Protein AF-A0A3M2B6K1-F1 (afdb_monomer)

Nearest PDB structures (foldseek):
  7f0k-assembly1_B  TM=5.383E-01  e=3.881E+00  Trypanosoma brucei gambiense DAL972

Mean predicted aligned error: 4.68 Å

Radius of gyration: 19.32 Å; Cα contacts (8 Å, |Δi|>4): 31; chains: 1; bounding box: 40×13×56 Å

Foldseek 3Di:
DVVVLVCLQCVLVVVLVVLVVVLVVLVVVLVVCVVPDDPVVDPDPVVVVCVNCPSVVSNVVSVVCSVVSVVVSVVVNVVVVVVD

Structure (mmCIF, N/CA/C/O backbone):
data_AF-A0A3M2B6K1-F1
#
_entry.id   AF-A0A3M2B6K1-F1
#
loop_
_atom_site.group_PDB
_atom_site.id
_atom_site.type_symbol
_atom_site.label_atom_id
_atom_site.label_alt_id
_atom_site.label_comp_id
_atom_site.label_asym_id
_atom_site.label_entity_id
_atom_site.label_seq_id
_atom_site.pdbx_PDB_ins_code
_atom_site.Cartn_x
_atom_site.Cartn_y
_atom_site.Cartn_z
_atom_site.occupancy
_atom_site.B_iso_or_equiv
_atom_site.auth_seq_id
_atom_site.auth_comp_id
_atom_site.auth_asym_id
_atom_site.auth_atom_id
_atom_site.pdbx_PDB_model_num
ATOM 1 N N . MET A 1 1 ? 16.540 -3.143 -26.963 1.00 65.69 1 MET A N 1
ATOM 2 C CA . MET A 1 1 ? 16.468 -2.263 -25.780 1.00 65.69 1 MET A CA 1
ATOM 3 C C . MET A 1 1 ? 15.020 -1.866 -25.480 1.00 65.69 1 MET A C 1
ATOM 5 O O . MET A 1 1 ? 14.633 -1.913 -24.318 1.00 65.69 1 MET A O 1
ATOM 9 N N . GLU A 1 2 ? 14.171 -1.713 -26.501 1.00 73.56 2 GLU A N 1
ATOM 10 C CA . GLU A 1 2 ? 12.709 -1.538 -26.363 1.00 73.56 2 GLU A CA 1
ATOM 11 C C . GLU A 1 2 ? 11.986 -2.538 -25.433 1.00 73.56 2 GLU A C 1
ATOM 13 O O . GLU A 1 2 ? 11.183 -2.130 -24.595 1.00 73.56 2 GLU A O 1
ATOM 18 N N . HIS A 1 3 ? 12.287 -3.843 -25.508 1.00 80.06 3 HIS A N 1
ATOM 19 C CA . HIS A 1 3 ? 11.664 -4.839 -24.618 1.00 80.06 3 HIS A CA 1
ATOM 20 C C . HIS A 1 3 ? 12.005 -4.626 -23.137 1.00 80.06 3 HIS A C 1
ATOM 22 O O . HIS A 1 3 ? 11.177 -4.902 -22.271 1.00 80.06 3 HIS A O 1
ATOM 28 N N . LEU A 1 4 ? 13.210 -4.127 -22.842 1.00 82.31 4 LEU A N 1
ATOM 29 C CA . LEU A 1 4 ? 13.654 -3.856 -21.476 1.00 82.31 4 LEU A CA 1
ATOM 30 C C . LEU A 1 4 ? 12.951 -2.613 -20.918 1.00 82.31 4 LEU A C 1
ATOM 32 O O . LEU A 1 4 ? 12.501 -2.630 -19.776 1.00 82.31 4 LEU A O 1
ATOM 36 N N . ARG A 1 5 ? 12.785 -1.574 -21.745 1.00 82.75 5 ARG A N 1
ATOM 37 C CA . ARG A 1 5 ? 12.011 -0.371 -21.407 1.00 82.75 5 ARG A CA 1
ATOM 38 C C . ARG A 1 5 ? 10.553 -0.707 -21.112 1.00 82.75 5 ARG A C 1
ATOM 40 O O . ARG A 1 5 ? 10.051 -0.357 -20.050 1.00 82.75 5 ARG A O 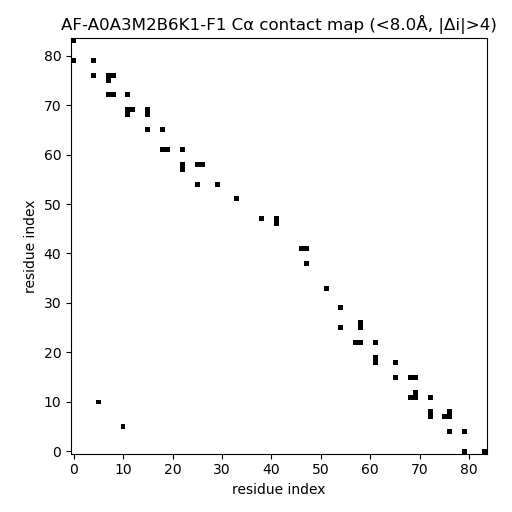1
ATOM 47 N N . ALA A 1 6 ? 9.914 -1.479 -21.990 1.00 85.62 6 ALA A N 1
ATOM 48 C CA . ALA A 1 6 ? 8.541 -1.927 -21.781 1.00 85.62 6 ALA A CA 1
ATOM 49 C C . ALA A 1 6 ? 8.398 -2.765 -20.498 1.00 85.62 6 ALA A C 1
ATOM 51 O O . ALA A 1 6 ? 7.454 -2.572 -19.736 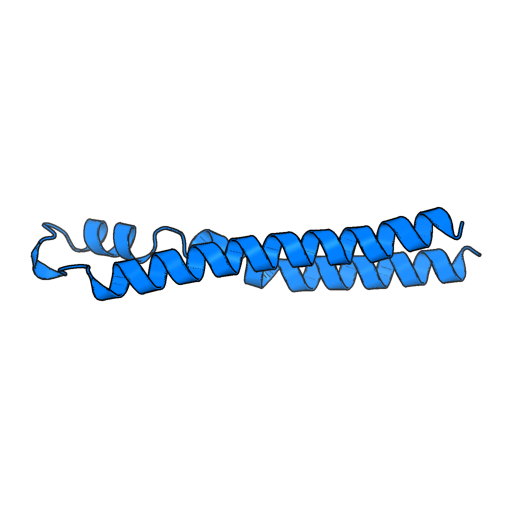1.00 85.62 6 ALA A O 1
ATOM 52 N N . LEU A 1 7 ? 9.347 -3.667 -20.220 1.00 89.19 7 LEU A N 1
ATOM 53 C CA . LEU A 1 7 ? 9.341 -4.466 -18.993 1.00 89.19 7 LEU A CA 1
ATOM 54 C C . LEU A 1 7 ? 9.433 -3.590 -17.735 1.00 89.19 7 LEU A C 1
ATOM 56 O O . LEU A 1 7 ? 8.716 -3.843 -16.770 1.00 89.19 7 LEU A O 1
ATOM 60 N N . VAL A 1 8 ? 10.294 -2.569 -17.737 1.00 90.00 8 VAL A N 1
ATOM 61 C CA . VAL A 1 8 ? 10.437 -1.640 -16.606 1.00 90.00 8 VAL A CA 1
ATOM 62 C C . VAL A 1 8 ? 9.161 -0.823 -16.410 1.00 90.00 8 VAL A C 1
ATOM 64 O O . VAL A 1 8 ? 8.634 -0.796 -15.297 1.00 90.00 8 VAL A O 1
ATOM 67 N N . ASP A 1 9 ? 8.626 -0.224 -17.474 1.00 88.69 9 ASP A N 1
ATOM 68 C CA . ASP A 1 9 ? 7.433 0.624 -17.397 1.00 88.69 9 ASP A CA 1
ATOM 69 C C . ASP A 1 9 ? 6.213 -0.179 -16.917 1.00 88.69 9 ASP A C 1
ATOM 71 O O . ASP A 1 9 ? 5.581 0.160 -15.910 1.00 88.69 9 ASP A O 1
ATOM 75 N N . TYR A 1 10 ? 5.910 -1.301 -17.580 1.00 93.94 10 TYR A N 1
ATOM 76 C CA . TYR A 1 10 ? 4.777 -2.149 -17.204 1.00 93.94 10 TYR A CA 1
ATOM 77 C C . TYR A 1 10 ? 5.003 -2.883 -15.881 1.00 93.94 10 TYR A C 1
ATOM 79 O O . TYR A 1 10 ? 4.041 -3.120 -15.149 1.00 93.94 10 TYR A O 1
ATOM 87 N N . GLY A 1 11 ? 6.249 -3.212 -15.538 1.00 95.00 11 GLY A N 1
ATOM 88 C CA . GLY A 1 11 ? 6.600 -3.846 -14.270 1.00 95.00 11 GLY A CA 1
ATOM 89 C C . GLY A 1 11 ? 6.338 -2.927 -13.081 1.00 95.00 11 GLY A C 1
ATOM 90 O O . GLY A 1 11 ? 5.675 -3.331 -12.125 1.00 95.00 11 GLY A O 1
ATOM 91 N N . VAL A 1 12 ? 6.790 -1.671 -13.155 1.00 95.69 12 VAL A N 1
ATOM 92 C CA . VAL A 1 12 ? 6.569 -0.677 -12.093 1.00 95.69 12 VAL A CA 1
ATOM 93 C C . VAL A 1 12 ? 5.085 -0.350 -11.959 1.00 95.69 12 VAL A C 1
ATOM 95 O O . VAL A 1 12 ? 4.556 -0.375 -10.846 1.00 95.69 12 VAL A O 1
ATOM 98 N N . ILE A 1 13 ? 4.386 -0.105 -13.072 1.00 95.38 13 ILE A N 1
ATOM 99 C CA . ILE A 1 13 ? 2.942 0.174 -13.057 1.00 95.38 13 ILE A CA 1
ATOM 100 C C . ILE A 1 13 ? 2.165 -1.023 -12.496 1.00 95.38 13 ILE A C 1
ATOM 102 O O . ILE A 1 13 ? 1.310 -0.847 -11.628 1.00 95.38 13 ILE A O 1
ATOM 106 N N . GLY A 1 14 ? 2.477 -2.242 -12.944 1.00 96.62 14 GLY A N 1
ATOM 107 C CA . GLY A 1 14 ? 1.831 -3.464 -12.469 1.00 96.62 14 GLY A CA 1
ATOM 108 C C . GLY A 1 14 ? 2.052 -3.698 -10.975 1.00 96.62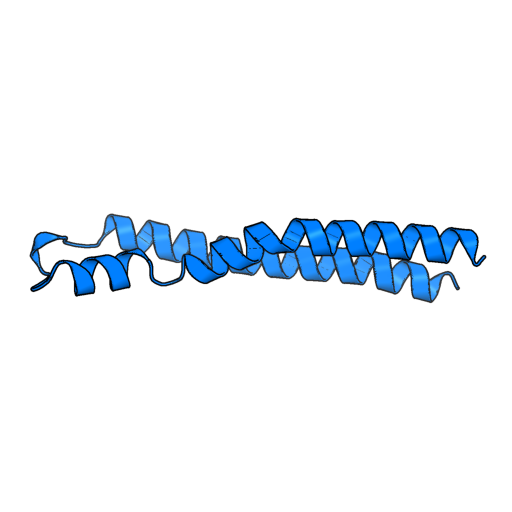 14 GLY A C 1
ATOM 109 O O . GLY A 1 14 ? 1.111 -4.028 -10.251 1.00 96.62 14 GLY A O 1
ATOM 110 N N . PHE A 1 15 ? 3.268 -3.457 -10.484 1.00 96.38 15 PHE A N 1
ATOM 111 C CA . PHE A 1 15 ? 3.577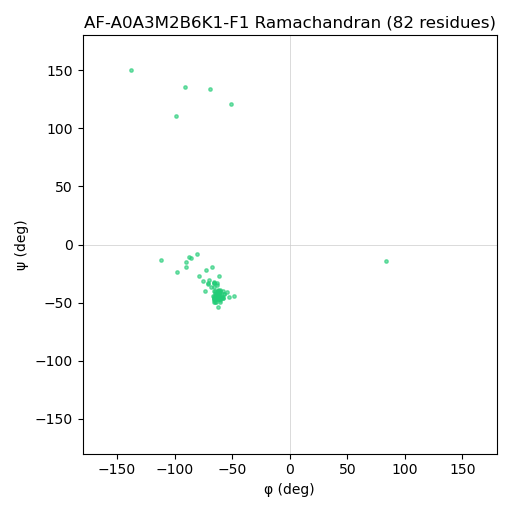 -3.578 -9.062 1.00 96.38 15 PHE A CA 1
ATOM 112 C C . PHE A 1 15 ? 2.851 -2.522 -8.218 1.00 96.38 15 PHE A C 1
ATOM 114 O O . PHE A 1 15 ? 2.254 -2.856 -7.194 1.00 96.38 15 PHE A O 1
ATOM 121 N N . LEU A 1 16 ? 2.821 -1.261 -8.661 1.00 96.50 16 LEU A N 1
ATOM 122 C CA . LEU A 1 16 ? 2.061 -0.202 -7.990 1.00 96.50 16 LEU A CA 1
ATOM 123 C C . LEU A 1 16 ? 0.558 -0.492 -7.979 1.00 96.50 16 LEU A C 1
ATOM 125 O O . LEU A 1 16 ? -0.104 -0.277 -6.963 1.00 96.50 16 LEU A O 1
ATOM 129 N N . PHE A 1 17 ? 0.019 -1.024 -9.075 1.00 97.19 17 PHE A N 1
ATOM 130 C CA . PHE A 1 17 ? -1.377 -1.444 -9.148 1.00 97.19 17 PHE A CA 1
ATOM 131 C C . PHE A 1 17 ? -1.679 -2.567 -8.148 1.00 97.19 17 PHE A C 1
ATOM 133 O O . PHE A 1 17 ? -2.667 -2.497 -7.417 1.00 97.19 17 PHE A O 1
ATOM 140 N N . PHE A 1 18 ? -0.796 -3.564 -8.049 1.00 97.00 18 PHE A N 1
ATOM 141 C CA . PHE A 1 18 ? -0.914 -4.638 -7.065 1.00 97.00 18 PHE A CA 1
ATOM 142 C C . PHE A 1 18 ? -0.888 -4.112 -5.620 1.00 97.00 18 PHE A C 1
ATOM 144 O O . PHE A 1 18 ? -1.750 -4.469 -4.814 1.00 97.00 18 PHE A O 1
ATOM 151 N N . LEU A 1 19 ? 0.051 -3.217 -5.294 1.00 96.00 19 LEU A N 1
ATOM 152 C CA . LEU A 1 19 ? 0.123 -2.586 -3.973 1.00 96.00 19 LEU A CA 1
ATOM 153 C C . LEU A 1 19 ? -1.121 -1.742 -3.660 1.00 96.00 19 LEU A C 1
ATOM 155 O O . LEU A 1 19 ? -1.620 -1.780 -2.533 1.00 96.00 19 LEU A O 1
ATOM 159 N N . SER A 1 20 ? -1.644 -1.016 -4.651 1.00 95.56 20 SER A N 1
ATOM 160 C CA . SER A 1 20 ? -2.885 -0.244 -4.535 1.00 95.56 20 SER A CA 1
ATOM 161 C C . SER A 1 20 ? -4.069 -1.151 -4.206 1.00 95.56 20 SER A C 1
ATOM 163 O O . SER A 1 20 ? -4.789 -0.901 -3.239 1.00 95.56 20 SER A O 1
ATOM 165 N N . PHE A 1 21 ? -4.217 -2.261 -4.934 1.00 97.00 21 PHE A N 1
ATOM 166 C CA . PHE A 1 21 ? -5.261 -3.248 -4.673 1.00 97.00 21 PHE A CA 1
ATOM 167 C C . PHE A 1 21 ? -5.162 -3.828 -3.255 1.00 97.00 21 PHE A C 1
ATOM 169 O O . PHE A 1 21 ? -6.164 -3.896 -2.540 1.00 97.00 21 PHE A O 1
ATOM 176 N N . LEU A 1 22 ? -3.954 -4.190 -2.812 1.00 95.12 22 LEU A N 1
ATOM 177 C CA . LEU A 1 22 ? -3.726 -4.746 -1.478 1.00 95.12 22 LEU A CA 1
ATOM 178 C C . LEU A 1 22 ? -4.053 -3.733 -0.367 1.00 95.12 22 LEU A C 1
ATOM 180 O O . LEU A 1 22 ? -4.720 -4.073 0.613 1.00 95.12 22 LEU A O 1
ATOM 184 N N . SER A 1 23 ? -3.621 -2.481 -0.537 1.00 95.19 23 SER A N 1
ATOM 185 C CA . SER A 1 23 ? -3.912 -1.381 0.388 1.00 95.19 23 SER A CA 1
ATOM 186 C C . SER A 1 23 ? -5.412 -1.081 0.457 1.00 95.19 23 SER A C 1
ATOM 188 O O . SER A 1 23 ? -5.977 -0.930 1.544 1.00 95.19 23 SER A O 1
ATOM 190 N N . PHE A 1 24 ? -6.091 -1.073 -0.691 1.00 95.88 24 PHE A N 1
ATOM 191 C CA . PHE A 1 24 ? -7.528 -0.839 -0.781 1.00 95.88 24 PHE A CA 1
ATOM 192 C C . PHE A 1 24 ? -8.339 -1.958 -0.115 1.00 95.88 24 PHE A C 1
ATOM 194 O O . PHE A 1 24 ? -9.217 -1.677 0.702 1.00 95.88 24 PHE A O 1
ATOM 201 N N . ALA A 1 25 ? -7.998 -3.223 -0.377 1.00 95.25 25 ALA A N 1
ATOM 202 C CA . ALA A 1 25 ? -8.642 -4.371 0.258 1.00 95.25 25 ALA A CA 1
ATOM 203 C C . ALA A 1 25 ? -8.519 -4.315 1.791 1.00 95.25 25 ALA A C 1
ATOM 205 O O . ALA A 1 25 ? -9.516 -4.453 2.504 1.00 95.25 25 ALA A O 1
ATOM 206 N N . ARG A 1 26 ? -7.316 -4.023 2.309 1.00 94.75 26 ARG A N 1
ATOM 207 C CA . ARG A 1 26 ? -7.094 -3.855 3.757 1.00 94.75 26 ARG A CA 1
ATOM 208 C C . ARG A 1 26 ? -7.815 -2.639 4.332 1.00 94.75 26 ARG A C 1
ATOM 210 O O . ARG A 1 26 ? -8.295 -2.700 5.461 1.00 94.75 26 ARG A O 1
ATOM 217 N N . SER A 1 27 ? -7.956 -1.564 3.561 1.00 94.62 27 SER A N 1
ATOM 218 C CA . SER A 1 27 ? -8.717 -0.380 3.976 1.00 94.62 27 SER A CA 1
ATOM 219 C C . SER A 1 27 ? -10.209 -0.687 4.148 1.00 94.62 27 SER A C 1
ATOM 221 O O . SER A 1 27 ? -10.817 -0.242 5.123 1.00 94.62 27 SER A O 1
ATOM 223 N N . ILE A 1 28 ? -10.798 -1.494 3.257 1.00 95.88 28 ILE A N 1
ATOM 224 C CA . ILE A 1 28 ? -12.200 -1.931 3.370 1.00 95.88 28 ILE A CA 1
ATOM 225 C C . ILE A 1 28 ? -12.402 -2.806 4.609 1.00 95.88 28 ILE A C 1
ATOM 227 O O . ILE A 1 28 ? -13.311 -2.539 5.399 1.00 95.88 28 ILE A O 1
ATOM 231 N N . GLU A 1 29 ? -11.547 -3.816 4.803 1.00 94.19 29 GLU A N 1
ATOM 232 C CA . GLU A 1 29 ? -11.582 -4.690 5.985 1.00 94.19 29 GLU A CA 1
ATOM 233 C C . GLU A 1 29 ? -11.569 -3.854 7.272 1.00 94.19 29 GLU A C 1
ATOM 235 O O . GLU A 1 29 ? -12.395 -4.045 8.172 1.00 94.19 29 GLU A O 1
ATOM 240 N N . ARG A 1 30 ? -10.690 -2.845 7.319 1.00 92.94 30 ARG A N 1
ATOM 241 C CA . ARG A 1 30 ? -10.580 -1.952 8.468 1.00 92.94 30 ARG A CA 1
ATOM 242 C C . ARG A 1 30 ? -11.809 -1.098 8.702 1.00 92.94 30 ARG A C 1
ATOM 244 O O . ARG A 1 30 ? -12.248 -0.986 9.848 1.00 92.94 30 ARG A O 1
ATOM 251 N N . TRP A 1 31 ? -12.375 -0.517 7.649 1.00 93.50 31 TRP A N 1
ATOM 252 C CA . TRP A 1 31 ? -13.596 0.274 7.768 1.00 93.50 31 TRP A CA 1
ATOM 253 C C . TRP A 1 31 ? -14.744 -0.579 8.320 1.00 93.50 31 TRP A C 1
ATOM 255 O O . TRP A 1 31 ? -15.438 -0.169 9.253 1.00 93.50 31 TRP A O 1
ATOM 265 N N . MET A 1 32 ? -14.918 -1.799 7.808 1.00 93.69 32 MET A N 1
ATOM 266 C CA . MET A 1 32 ? -15.952 -2.713 8.299 1.00 93.69 32 MET A CA 1
ATOM 267 C C . MET A 1 32 ? -15.757 -3.079 9.772 1.00 93.69 32 MET A C 1
ATOM 269 O O . MET A 1 32 ? -16.737 -3.113 10.517 1.00 93.69 32 MET A O 1
ATOM 273 N N . TYR A 1 33 ? -14.516 -3.309 10.205 1.00 92.81 33 TYR A N 1
ATOM 274 C CA . TYR A 1 33 ? -14.217 -3.601 11.604 1.00 92.81 33 TYR A CA 1
ATOM 275 C C . TYR A 1 33 ? -14.513 -2.401 12.511 1.00 92.81 33 TYR A C 1
ATOM 277 O O . TYR A 1 33 ? -15.168 -2.569 13.535 1.00 92.81 33 TYR A O 1
ATOM 285 N N . TYR A 1 34 ? -14.099 -1.182 12.143 1.00 92.81 34 TYR A N 1
ATOM 286 C CA . TYR A 1 34 ? -14.369 0.007 12.968 1.00 92.81 34 TYR A CA 1
ATOM 287 C C . TYR A 1 34 ? -15.867 0.277 13.152 1.00 92.81 34 TYR A C 1
ATOM 289 O O . TYR A 1 34 ? -16.260 0.827 14.173 1.00 92.81 34 TYR A O 1
ATOM 297 N N . LYS A 1 35 ? -16.716 -0.140 12.204 1.00 91.62 35 LYS A N 1
ATOM 298 C CA . LYS A 1 35 ? -18.178 -0.045 12.355 1.00 91.62 35 LYS A CA 1
ATOM 299 C C . LYS A 1 35 ? -18.771 -1.050 13.347 1.00 91.62 35 LYS A C 1
ATOM 301 O O . LYS A 1 35 ? -19.900 -0.848 13.779 1.00 91.62 35 LYS A O 1
ATOM 306 N N . ARG A 1 36 ? -18.080 -2.157 13.630 1.00 90.31 36 ARG A N 1
ATOM 307 C CA . ARG A 1 36 ? -18.610 -3.287 14.416 1.00 90.31 36 ARG A CA 1
ATOM 308 C C . ARG A 1 36 ? -17.950 -3.456 15.782 1.00 90.31 36 ARG A C 1
ATOM 310 O O . ARG A 1 36 ? -18.459 -4.233 16.580 1.00 90.31 36 ARG A O 1
ATOM 317 N N . ILE A 1 37 ? -16.821 -2.796 16.025 1.00 90.69 37 ILE A N 1
ATOM 318 C CA . ILE A 1 37 ? -16.078 -2.934 17.275 1.00 90.69 37 ILE A CA 1
ATOM 319 C C . ILE A 1 37 ? -16.850 -2.307 18.445 1.00 90.69 37 ILE A C 1
ATOM 321 O O . ILE A 1 37 ? -17.332 -1.180 18.347 1.00 90.69 37 ILE A O 1
ATOM 325 N N . ASP A 1 38 ? -16.923 -3.028 19.562 1.00 88.81 38 ASP A N 1
ATOM 326 C CA . ASP A 1 38 ? -17.378 -2.496 20.844 1.00 88.81 38 ASP A CA 1
ATOM 327 C C . ASP A 1 38 ? -16.161 -2.153 21.711 1.00 88.81 38 ASP A C 1
ATOM 329 O O . ASP A 1 38 ? -15.434 -3.027 22.172 1.00 88.81 38 ASP A O 1
ATOM 333 N N . VAL A 1 39 ? -15.921 -0.862 21.931 1.00 88.19 39 VAL A N 1
ATOM 334 C CA . VAL A 1 39 ? -14.789 -0.373 22.734 1.00 88.19 39 VAL A CA 1
ATOM 335 C C . VAL A 1 39 ? -14.902 -0.730 24.219 1.00 88.19 39 VAL A C 1
ATOM 337 O O . VAL A 1 39 ? -13.884 -0.739 24.909 1.00 88.19 39 VAL A O 1
ATOM 340 N N . TYR A 1 40 ? -16.100 -1.054 24.714 1.00 85.25 40 TYR A N 1
ATOM 341 C CA . TYR A 1 40 ? -16.328 -1.382 26.123 1.00 85.25 40 TYR A CA 1
ATOM 342 C C . TYR A 1 40 ? -16.066 -2.856 26.453 1.00 85.25 40 TYR A C 1
ATOM 344 O O . TYR A 1 40 ? -15.964 -3.204 27.629 1.00 85.25 40 TYR A O 1
ATOM 352 N N . SER A 1 41 ? -15.907 -3.726 25.448 1.00 87.25 41 SER A N 1
ATOM 353 C CA . SER A 1 41 ? -15.648 -5.155 25.670 1.00 87.25 41 SER A CA 1
ATOM 354 C C . SER A 1 41 ? -14.183 -5.479 25.995 1.00 87.25 41 SER A C 1
ATOM 356 O O . SER A 1 41 ? -13.864 -6.626 26.308 1.00 87.25 41 SER A O 1
ATOM 358 N N . PHE A 1 42 ? -13.276 -4.504 25.890 1.00 87.88 42 PHE A N 1
ATOM 359 C CA . PHE A 1 42 ? -11.836 -4.705 26.067 1.00 87.88 42 PHE A CA 1
ATOM 360 C C . PHE A 1 42 ? -11.404 -4.488 27.520 1.00 87.88 42 PHE A C 1
ATOM 362 O O . PHE A 1 42 ? -11.790 -3.515 28.165 1.00 87.88 42 PHE A O 1
ATOM 369 N N . LYS A 1 43 ? -10.554 -5.387 28.035 1.00 86.31 43 LYS A N 1
ATOM 370 C CA . LYS A 1 43 ? -10.090 -5.358 29.435 1.00 86.31 43 LYS A CA 1
ATOM 371 C C . LYS A 1 43 ? -8.990 -4.330 29.684 1.00 86.31 43 LYS A C 1
ATOM 373 O O . LYS A 1 43 ? -8.827 -3.865 30.809 1.00 86.31 43 LYS A O 1
ATOM 378 N N . SER A 1 44 ? -8.206 -4.009 28.656 1.00 91.75 44 SER A N 1
ATOM 379 C CA . 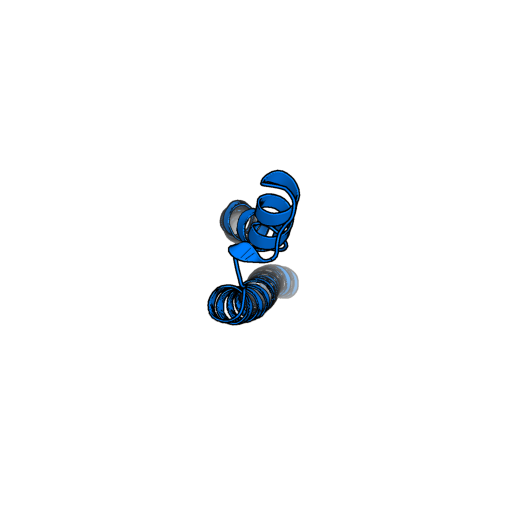SER A 1 44 ? -7.089 -3.071 28.744 1.00 91.75 44 SER A CA 1
ATOM 380 C C . SER A 1 44 ? -7.042 -2.146 27.533 1.00 91.75 44 SER A C 1
ATOM 382 O O . SER A 1 44 ? -7.407 -2.522 26.418 1.00 91.75 44 SER A O 1
ATOM 384 N N . ARG A 1 45 ? -6.530 -0.931 27.744 1.00 89.50 45 ARG A N 1
ATOM 385 C CA . ARG A 1 45 ? -6.341 0.052 26.671 1.00 89.50 45 ARG A CA 1
ATOM 386 C C . ARG A 1 45 ? -5.345 -0.426 25.607 1.00 89.50 45 ARG A C 1
ATOM 388 O O . ARG A 1 45 ? -5.542 -0.145 24.432 1.00 89.50 45 ARG A O 1
ATOM 395 N N . GLN A 1 46 ? -4.314 -1.170 26.004 1.00 91.69 46 GLN A N 1
ATOM 396 C CA . GLN A 1 46 ? -3.297 -1.696 25.085 1.00 91.69 46 GLN A CA 1
ATOM 397 C C . GLN A 1 46 ? -3.873 -2.729 24.112 1.00 91.69 46 GLN A C 1
ATOM 399 O O . GLN A 1 46 ? -3.533 -2.718 22.934 1.00 91.69 46 GLN A O 1
ATOM 404 N N . GLU A 1 47 ? -4.768 -3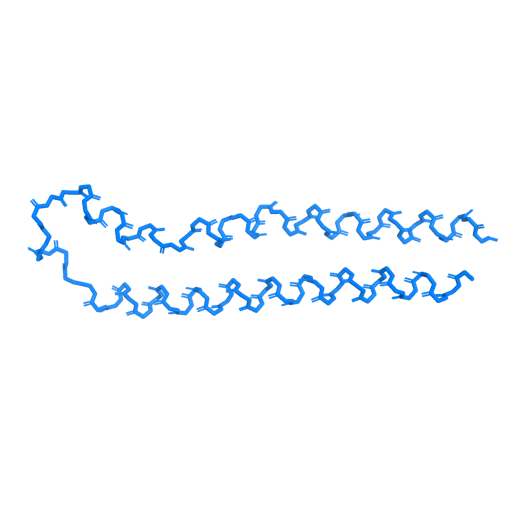.597 24.586 1.00 90.56 47 GLU A N 1
ATOM 405 C CA . GLU A 1 47 ? -5.439 -4.595 23.745 1.00 90.56 47 GLU A CA 1
ATOM 406 C C . GLU A 1 47 ? -6.342 -3.928 22.701 1.00 90.56 47 GLU A C 1
ATOM 408 O O . GLU A 1 47 ? -6.309 -4.287 21.523 1.00 90.56 47 GLU A O 1
ATOM 413 N N . LEU A 1 48 ? -7.071 -2.886 23.114 1.00 91.56 48 LEU A N 1
ATOM 414 C CA . LEU A 1 48 ? -7.869 -2.068 22.208 1.00 91.56 48 LEU A CA 1
ATOM 415 C C . LEU A 1 48 ? -6.992 -1.357 21.162 1.00 91.56 48 LEU A C 1
ATOM 417 O O . LEU A 1 48 ? -7.299 -1.396 19.974 1.00 91.56 48 LEU A O 1
ATOM 421 N N . GLU A 1 49 ? -5.888 -0.726 21.572 1.00 91.06 49 GLU A N 1
ATOM 422 C CA . GLU A 1 49 ? -4.966 -0.048 20.650 1.00 91.06 49 GLU A CA 1
ATOM 423 C C . GLU A 1 49 ? -4.355 -1.021 19.629 1.00 91.06 49 GLU A C 1
ATOM 425 O O . GLU A 1 49 ? -4.272 -0.697 18.440 1.00 91.06 49 GLU A O 1
ATOM 430 N N . LEU A 1 50 ? -3.990 -2.232 20.055 1.00 91.12 50 LEU A N 1
ATOM 431 C CA . LEU A 1 50 ? -3.447 -3.265 19.174 1.00 91.12 50 LEU A CA 1
ATOM 432 C C . LEU A 1 50 ? -4.465 -3.695 18.108 1.00 91.12 50 LEU A C 1
ATOM 434 O O . LEU A 1 50 ? -4.137 -3.762 16.923 1.00 91.12 50 LEU A O 1
ATOM 438 N N . GLU A 1 51 ? -5.717 -3.916 18.498 1.00 91.50 51 GLU A N 1
ATOM 439 C CA . GLU A 1 51 ? -6.787 -4.302 17.575 1.00 91.50 51 GLU A CA 1
ATOM 440 C C . GLU A 1 51 ? -7.227 -3.160 16.640 1.00 91.50 51 GLU A C 1
ATOM 442 O O . GLU A 1 51 ? -7.549 -3.393 15.469 1.00 91.50 51 GL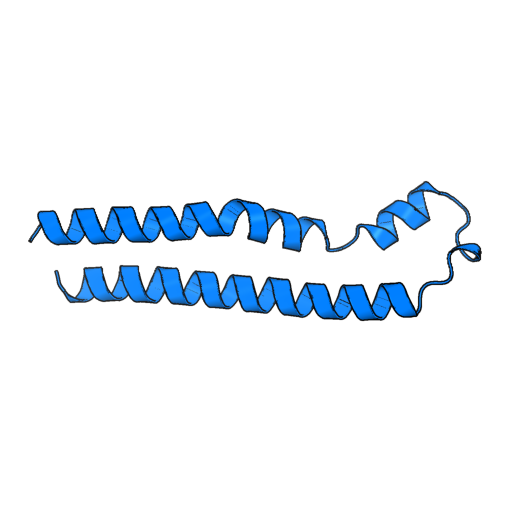U A O 1
ATOM 447 N N . LEU A 1 52 ? -7.182 -1.910 17.110 1.00 90.56 52 LEU A N 1
ATOM 448 C CA . LEU A 1 52 ? -7.470 -0.732 16.288 1.00 90.56 52 LEU A CA 1
ATOM 449 C C . LEU A 1 52 ? -6.369 -0.444 15.260 1.00 90.56 52 LEU A C 1
ATOM 451 O O . LEU A 1 52 ? -6.678 0.028 14.164 1.00 90.56 52 LEU A O 1
ATOM 455 N N . THR A 1 53 ? -5.106 -0.716 15.593 1.00 92.00 53 THR A N 1
ATOM 456 C CA . THR A 1 53 ? -3.947 -0.445 14.720 1.00 92.00 53 THR A CA 1
ATOM 457 C C . THR A 1 53 ? -3.593 -1.602 13.789 1.00 92.00 53 THR A C 1
ATOM 459 O O . THR A 1 53 ? -2.879 -1.418 12.799 1.00 92.00 53 THR A O 1
ATOM 462 N N . LYS A 1 54 ? -4.128 -2.794 14.053 1.00 90.69 54 LYS A N 1
ATOM 463 C CA . LYS A 1 54 ? -3.910 -4.001 13.256 1.00 90.69 54 LYS A CA 1
ATOM 464 C C . LYS A 1 54 ? -4.171 -3.763 11.771 1.00 90.69 54 LYS A C 1
ATOM 466 O O . LYS A 1 54 ? -5.270 -3.405 11.370 1.00 90.69 54 LYS A O 1
ATOM 471 N N . GLY A 1 55 ? -3.158 -3.993 10.938 1.00 87.31 55 GLY A N 1
ATOM 472 C CA . GLY A 1 55 ? -3.252 -3.836 9.483 1.00 87.31 55 GLY A CA 1
ATOM 473 C C . GLY A 1 55 ? -3.042 -2.408 8.964 1.00 87.31 55 GLY A C 1
ATOM 474 O O . GLY A 1 55 ? -2.741 -2.262 7.779 1.00 87.31 55 GLY A O 1
ATOM 475 N N . LEU A 1 56 ? -3.085 -1.376 9.821 1.00 93.31 56 LEU A N 1
ATOM 476 C CA . LEU A 1 56 ? -2.750 -0.000 9.425 1.00 93.31 56 LEU A CA 1
ATOM 477 C C . LEU A 1 56 ? -1.276 0.142 9.044 1.00 93.31 56 LEU A C 1
ATOM 479 O O . LEU A 1 56 ? -0.958 0.904 8.137 1.00 93.31 56 LEU A O 1
ATOM 483 N N . THR A 1 57 ? -0.384 -0.632 9.669 1.00 93.38 57 THR A N 1
ATOM 484 C CA . THR A 1 57 ? 1.047 -0.635 9.330 1.00 93.38 57 THR A CA 1
ATOM 485 C C . THR A 1 57 ? 1.280 -0.985 7.865 1.00 93.38 57 THR A C 1
ATOM 487 O O . THR A 1 57 ? 2.095 -0.346 7.217 1.00 93.38 57 THR A O 1
ATOM 490 N N . LEU A 1 58 ? 0.528 -1.943 7.307 1.00 92.31 58 LEU A N 1
ATOM 491 C CA . LEU A 1 58 ? 0.664 -2.315 5.897 1.00 92.31 58 LEU A CA 1
ATOM 492 C C . LEU A 1 58 ? 0.271 -1.146 4.989 1.00 92.31 58 LEU A C 1
ATOM 494 O O . LEU A 1 58 ? 1.017 -0.807 4.074 1.00 92.31 58 LEU A O 1
ATOM 498 N N . ILE A 1 59 ? -0.863 -0.501 5.274 1.00 95.06 59 ILE A N 1
ATOM 499 C CA . ILE A 1 59 ? -1.330 0.675 4.528 1.00 95.06 59 ILE A CA 1
ATOM 500 C C . ILE A 1 59 ? -0.287 1.796 4.616 1.00 95.06 59 ILE A C 1
ATOM 502 O O . ILE A 1 59 ? 0.071 2.376 3.595 1.00 95.06 59 ILE A O 1
ATOM 506 N N . ALA A 1 60 ? 0.250 2.055 5.811 1.00 95.62 60 ALA A N 1
ATOM 507 C CA . ALA A 1 60 ? 1.267 3.075 6.038 1.00 95.62 60 ALA A CA 1
ATOM 508 C C . ALA A 1 60 ? 2.569 2.780 5.279 1.00 95.62 60 ALA A C 1
ATOM 510 O O . ALA A 1 60 ? 3.113 3.672 4.635 1.00 95.62 60 ALA A O 1
ATOM 511 N N . THR A 1 61 ? 3.046 1.532 5.301 1.00 95.38 61 THR A N 1
ATOM 512 C CA . THR A 1 61 ? 4.243 1.111 4.562 1.00 95.38 61 THR A CA 1
ATOM 513 C C . THR A 1 61 ? 4.042 1.231 3.056 1.00 95.38 61 THR A C 1
ATOM 515 O O . THR A 1 61 ? 4.935 1.715 2.364 1.00 95.38 61 THR A O 1
ATOM 518 N N . VAL A 1 62 ? 2.885 0.829 2.526 1.00 96.06 62 VAL A N 1
ATOM 519 C CA . VAL A 1 62 ? 2.591 0.985 1.095 1.00 96.06 62 VAL A CA 1
ATOM 520 C C . VAL A 1 62 ? 2.513 2.464 0.724 1.00 96.06 62 VAL A C 1
ATOM 522 O O . VAL A 1 62 ? 3.138 2.876 -0.249 1.00 96.06 62 VAL A O 1
ATOM 525 N N . ALA A 1 63 ? 1.808 3.275 1.512 1.00 94.38 63 ALA A N 1
ATOM 526 C CA . ALA A 1 63 ? 1.651 4.703 1.255 1.00 94.38 63 ALA A CA 1
ATOM 527 C C . ALA A 1 63 ? 2.987 5.461 1.287 1.00 94.38 63 ALA A C 1
ATOM 529 O O . ALA A 1 63 ? 3.209 6.330 0.447 1.00 94.38 63 ALA A O 1
ATOM 530 N N . SER A 1 64 ? 3.890 5.124 2.214 1.00 96.75 64 SER A N 1
ATOM 531 C CA . SER A 1 64 ? 5.198 5.778 2.309 1.00 96.75 64 SER A CA 1
ATOM 532 C C . SER A 1 64 ? 6.180 5.327 1.229 1.00 96.75 64 SER A C 1
ATOM 534 O O . SER A 1 64 ? 7.003 6.131 0.802 1.00 96.75 64 SER A O 1
ATOM 536 N N . ASN A 1 65 ? 6.093 4.074 0.761 1.00 96.81 65 ASN A N 1
ATOM 537 C CA . ASN A 1 65 ? 7.065 3.516 -0.186 1.00 96.81 65 ASN A CA 1
ATOM 538 C C . ASN A 1 65 ? 6.635 3.556 -1.659 1.00 96.81 65 ASN A C 1
ATOM 540 O O . ASN A 1 65 ? 7.497 3.577 -2.538 1.00 96.81 65 ASN A O 1
ATOM 544 N N . ALA A 1 66 ? 5.333 3.609 -1.957 1.00 95.94 66 ALA A N 1
ATOM 545 C CA . ALA A 1 66 ? 4.830 3.701 -3.330 1.00 95.94 66 ALA A CA 1
ATOM 546 C C . ALA A 1 66 ? 5.421 4.884 -4.132 1.00 95.94 66 ALA A C 1
ATOM 548 O O . ALA A 1 66 ? 5.790 4.668 -5.290 1.00 95.94 66 ALA A O 1
ATOM 549 N N . PRO A 1 67 ? 5.606 6.094 -3.560 1.00 96.31 67 PRO A N 1
ATOM 550 C CA . PRO A 1 67 ? 6.250 7.196 -4.274 1.00 96.31 67 PRO A CA 1
ATOM 551 C C . PRO A 1 67 ? 7.689 6.882 -4.697 1.00 96.31 67 PRO A C 1
ATOM 553 O O . PRO A 1 67 ? 8.083 7.223 -5.810 1.00 96.31 67 PRO A O 1
ATOM 556 N N . TYR A 1 68 ? 8.466 6.194 -3.852 1.00 97.25 68 TYR A N 1
ATOM 557 C CA . TYR A 1 68 ? 9.848 5.824 -4.1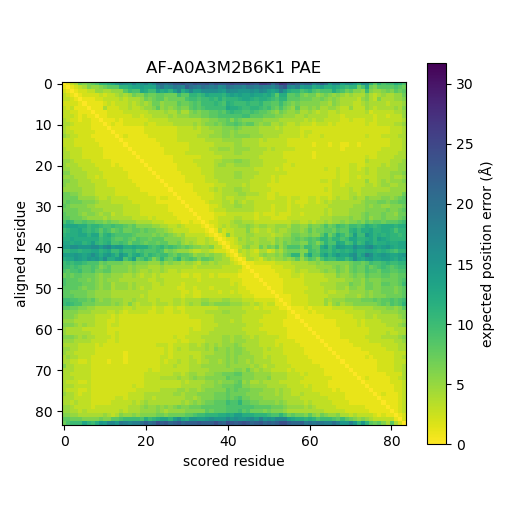73 1.00 97.25 68 TYR A CA 1
ATOM 558 C C . TYR A 1 68 ? 9.921 4.784 -5.290 1.00 97.25 68 TYR A C 1
ATOM 560 O O . TYR A 1 68 ? 10.798 4.868 -6.144 1.00 97.25 68 TYR A O 1
ATOM 568 N N . ILE A 1 69 ? 8.975 3.842 -5.328 1.00 95.94 69 ILE A N 1
ATOM 569 C CA . ILE A 1 69 ? 8.856 2.867 -6.420 1.00 95.94 69 ILE A CA 1
ATOM 570 C C . ILE A 1 69 ? 8.521 3.573 -7.740 1.00 95.94 69 ILE A C 1
ATOM 572 O O . ILE A 1 69 ? 9.136 3.287 -8.765 1.00 95.94 69 ILE A O 1
ATOM 576 N N . GLY A 1 70 ? 7.576 4.517 -7.717 1.00 95.38 70 GLY A N 1
ATOM 577 C CA . GLY A 1 70 ? 7.238 5.320 -8.893 1.00 95.38 70 GLY A CA 1
ATOM 578 C C . GLY A 1 70 ? 8.427 6.147 -9.384 1.00 95.38 70 GLY A C 1
ATOM 579 O O . GLY A 1 70 ? 8.757 6.108 -10.568 1.00 95.38 70 GLY A O 1
ATOM 580 N N . LEU A 1 71 ? 9.125 6.825 -8.466 1.00 96.56 71 LEU A N 1
ATOM 581 C CA . LEU A 1 71 ? 10.341 7.576 -8.777 1.00 96.56 71 LEU A CA 1
ATOM 582 C C . LEU A 1 71 ? 11.411 6.670 -9.399 1.00 96.56 71 LEU A C 1
ATOM 584 O O . LEU A 1 71 ? 11.972 7.016 -10.436 1.00 96.56 71 LEU A O 1
ATOM 588 N N . LEU A 1 72 ? 11.652 5.491 -8.820 1.00 95.69 72 LEU A N 1
ATOM 589 C CA . LEU A 1 72 ? 12.590 4.504 -9.355 1.00 95.69 72 LEU A CA 1
ATOM 590 C C . LEU A 1 72 ? 12.236 4.107 -10.793 1.00 95.69 72 LEU A C 1
ATOM 592 O O . LEU A 1 72 ? 13.124 4.070 -11.641 1.00 95.69 72 LEU A O 1
ATOM 596 N N . GLY A 1 73 ? 10.953 3.895 -11.096 1.00 94.50 73 GLY A N 1
ATOM 597 C CA . GLY A 1 73 ? 10.500 3.640 -12.465 1.00 94.50 73 GLY A CA 1
ATOM 598 C C . GLY A 1 73 ? 10.830 4.780 -13.423 1.00 94.50 73 GLY A C 1
ATOM 599 O O . GLY A 1 73 ? 11.388 4.535 -14.490 1.00 94.50 73 GLY A O 1
ATOM 600 N N . THR A 1 74 ? 10.578 6.031 -13.022 1.00 94.81 74 THR A N 1
ATOM 601 C CA . THR A 1 74 ? 10.918 7.196 -13.861 1.00 94.81 74 THR A CA 1
ATOM 602 C C . THR A 1 74 ? 12.421 7.316 -14.113 1.00 94.81 74 THR A C 1
ATOM 604 O O . THR A 1 74 ? 12.831 7.564 -15.244 1.00 94.81 74 THR A O 1
ATOM 607 N N . VAL A 1 75 ? 13.255 7.079 -13.094 1.00 95.69 75 VAL A N 1
ATOM 608 C CA . VAL A 1 75 ? 14.719 7.120 -13.220 1.00 95.69 75 VAL A CA 1
ATOM 609 C C . VAL A 1 75 ? 15.211 6.031 -14.170 1.00 95.69 75 VAL A C 1
ATOM 611 O O . VAL A 1 75 ? 15.999 6.321 -15.068 1.00 95.69 75 VAL A O 1
ATOM 614 N N . LEU A 1 76 ? 14.725 4.794 -14.021 1.00 93.56 76 LEU A N 1
ATOM 615 C CA . LEU A 1 76 ? 15.086 3.693 -14.917 1.00 93.56 76 LEU A CA 1
ATOM 616 C C . LEU A 1 76 ? 14.641 3.962 -16.361 1.00 93.56 76 LEU A C 1
ATOM 618 O O . LEU A 1 76 ? 15.426 3.747 -17.281 1.00 93.56 76 LEU A O 1
ATOM 622 N N . GLY A 1 77 ? 13.425 4.476 -16.566 1.00 92.12 77 GLY A N 1
ATOM 623 C CA . GLY A 1 77 ? 12.916 4.824 -17.895 1.00 92.12 77 GLY A CA 1
ATOM 624 C C . GLY A 1 77 ? 13.756 5.903 -18.585 1.00 92.12 77 GLY A C 1
ATOM 625 O O . GLY A 1 77 ? 14.082 5.775 -19.768 1.00 92.12 77 GLY A O 1
ATOM 626 N N . ILE A 1 78 ? 14.173 6.932 -17.841 1.00 92.44 78 ILE A N 1
ATOM 627 C CA . ILE A 1 78 ? 15.086 7.967 -18.343 1.00 92.44 78 ILE A CA 1
ATOM 628 C C . ILE A 1 78 ? 16.447 7.356 -18.686 1.00 92.44 78 ILE A C 1
ATOM 630 O O . ILE A 1 78 ? 16.929 7.560 -19.797 1.00 92.44 78 ILE A O 1
ATOM 634 N N . MET A 1 79 ? 17.051 6.573 -17.784 1.00 93.06 79 MET A N 1
ATOM 635 C CA . MET A 1 79 ? 18.355 5.946 -18.043 1.00 93.06 79 MET A CA 1
ATOM 636 C C . MET A 1 79 ? 18.338 5.068 -19.295 1.00 93.06 79 MET A C 1
ATOM 638 O O . MET A 1 79 ? 19.266 5.141 -20.091 1.00 93.06 79 MET A O 1
ATOM 642 N N . LEU A 1 80 ? 17.278 4.280 -19.496 1.00 90.44 80 LEU A N 1
ATOM 643 C CA . LEU A 1 80 ? 17.130 3.445 -20.689 1.00 90.44 80 LEU A CA 1
ATOM 644 C C . LEU A 1 80 ? 16.976 4.275 -21.967 1.00 90.44 80 LEU A C 1
ATOM 646 O O . LEU A 1 80 ? 17.536 3.897 -22.986 1.00 90.44 80 LEU A O 1
ATOM 650 N N . THR A 1 81 ? 16.280 5.413 -21.900 1.00 89.69 81 THR A N 1
ATOM 651 C CA . THR A 1 81 ? 16.117 6.327 -23.046 1.00 89.69 81 THR A CA 1
ATOM 652 C C . THR A 1 81 ? 17.443 6.968 -23.469 1.00 89.69 81 THR A C 1
ATOM 654 O O . THR A 1 81 ? 17.636 7.227 -24.646 1.00 89.69 81 THR A O 1
ATOM 657 N N . PHE A 1 82 ? 18.356 7.230 -22.527 1.00 90.12 82 PHE A N 1
ATOM 658 C CA . PHE A 1 82 ? 19.685 7.793 -22.815 1.00 90.12 82 PHE A CA 1
ATOM 659 C C . PHE A 1 82 ? 20.754 6.741 -23.145 1.00 90.12 82 PHE A C 1
ATOM 661 O O . PHE A 1 82 ? 21.870 7.103 -23.513 1.00 90.12 82 PHE A O 1
ATOM 668 N N . TYR A 1 83 ? 20.451 5.460 -22.935 1.00 83.94 83 TYR A N 1
ATOM 669 C CA . TYR A 1 83 ? 21.345 4.353 -23.271 1.00 83.94 83 TYR A CA 1
ATOM 670 C C . TYR A 1 83 ? 21.111 3.828 -24.700 1.00 83.94 83 TYR A C 1
ATOM 672 O O . TYR A 1 83 ? 21.977 3.144 -25.245 1.00 83.94 83 TYR A O 1
ATOM 680 N N . GLU A 1 84 ? 19.946 4.127 -25.284 1.00 65.19 84 GLU A N 1
ATOM 681 C CA . GLU A 1 84 ? 19.668 4.018 -26.726 1.00 65.19 84 GLU A CA 1
ATOM 682 C C . GLU A 1 84 ? 20.278 5.197 -27.499 1.00 65.19 84 GLU A C 1
ATOM 684 O O . GLU A 1 84 ? 20.774 4.941 -28.621 1.00 65.19 84 GLU A O 1
#

Solvent-accessible surface area (backbone atoms only — not comparable to full-atom values): 4834 Å² total; per-residue (Å²): 110,67,71,59,49,51,48,46,54,54,47,43,52,51,50,52,50,51,51,49,53,54,41,50,54,53,50,52,56,48,54,58,46,69,75,67,64,64,82,82,78,51,94,44,71,67,61,47,51,51,64,72,47,60,69,4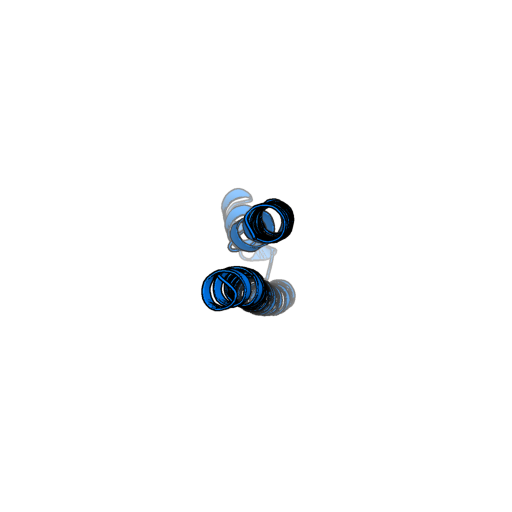9,61,58,41,51,51,48,65,69,44,49,61,57,52,51,51,49,38,54,53,52,51,51,53,51,62,74,72,107

Sequence (84 aa):
MEHLRALVDYGVIGFLFFLSFLSFARSIERWMYYKRIDVYSFKSRQELELELTKGLTLIATVASNAPYIGLLGTVLGIMLTFYE

pLDDT: mean 91.67, std 5.91, range [65.19, 97.25]

Secondary structure (DSSP, 8-state):
-HHHHHHHHHHHHHHHHHHHHHHHHHHHHHHHHHHH--GGG-SSHHHHHHHHHTTHHHHHHHHHHHHHHHHHHHHHHHHHHHH-